Protein AF-A0A2R6KAI3-F1 (afdb_monomer)

Structure (mmCIF, N/CA/C/O backbone):
data_AF-A0A2R6KAI3-F1
#
_entry.id   AF-A0A2R6KAI3-F1
#
loop_
_atom_site.group_PDB
_atom_site.id
_atom_site.type_symbol
_atom_site.label_atom_id
_atom_site.label_alt_id
_atom_site.label_comp_id
_atom_site.label_asym_id
_atom_site.label_entity_id
_atom_site.label_seq_id
_atom_site.pdbx_PDB_ins_code
_atom_site.Cartn_x
_atom_site.Cartn_y
_atom_site.Cartn_z
_atom_site.occupancy
_atom_site.B_iso_or_equiv
_atom_site.auth_seq_id
_atom_site.auth_comp_id
_atom_site.auth_asym_id
_atom_site.auth_atom_id
_atom_site.pdbx_PDB_model_num
ATOM 1 N N . MET A 1 1 ? -8.923 3.641 14.620 1.00 70.94 1 MET A N 1
ATOM 2 C CA . MET A 1 1 ? -9.352 4.885 15.293 1.00 70.94 1 MET A CA 1
ATOM 3 C C . MET A 1 1 ? -8.388 5.237 16.410 1.00 70.94 1 MET A C 1
ATOM 5 O O . MET A 1 1 ? -7.953 4.354 17.146 1.00 70.94 1 MET A O 1
ATOM 9 N N . TYR A 1 2 ? -8.094 6.525 16.556 1.00 83.00 2 TYR A N 1
ATOM 10 C CA . TYR A 1 2 ? -7.251 7.087 17.611 1.00 83.00 2 TYR A CA 1
ATOM 11 C C . TYR A 1 2 ? -8.000 8.264 18.243 1.00 83.00 2 TYR A C 1
ATOM 13 O O . TYR A 1 2 ? -8.415 9.154 17.509 1.00 83.00 2 TYR A O 1
ATOM 21 N N . GLU A 1 3 ? -8.210 8.263 19.564 1.00 89.31 3 GLU A N 1
ATOM 22 C CA . GLU A 1 3 ? -8.890 9.361 20.289 1.00 89.31 3 GLU A CA 1
ATOM 23 C C . GLU A 1 3 ? -10.223 9.801 19.639 1.00 89.31 3 GLU A C 1
ATOM 25 O O . GLU A 1 3 ? -10.403 10.963 19.274 1.00 89.31 3 GLU A O 1
ATOM 30 N N . ASP A 1 4 ? -11.136 8.847 19.410 1.00 90.38 4 ASP A N 1
ATOM 31 C CA . ASP A 1 4 ? -12.436 9.057 18.737 1.00 90.38 4 ASP A CA 1
ATOM 32 C C . ASP A 1 4 ? -12.349 9.695 17.332 1.00 90.38 4 ASP A C 1
ATOM 34 O O . ASP A 1 4 ? -13.353 10.118 16.755 1.00 90.38 4 ASP A O 1
ATOM 38 N N . SER A 1 5 ? -11.149 9.728 16.748 1.00 91.38 5 SER A N 1
ATOM 39 C CA . SER A 1 5 ? -10.874 10.279 15.427 1.00 91.38 5 SER A CA 1
ATOM 40 C C . SER A 1 5 ? -10.547 9.171 14.429 1.00 91.38 5 SER A C 1
ATOM 42 O O . SER A 1 5 ? -9.865 8.186 14.738 1.00 91.38 5 SER A O 1
ATOM 44 N N . THR A 1 6 ? -11.032 9.350 13.199 1.00 94.06 6 THR A N 1
ATOM 45 C CA . THR A 1 6 ? -10.648 8.515 12.057 1.00 94.06 6 THR A CA 1
ATOM 46 C C . THR A 1 6 ? -9.289 8.962 11.528 1.00 94.06 6 THR A C 1
ATOM 48 O O . THR A 1 6 ? -9.102 10.139 11.220 1.00 94.06 6 THR A O 1
ATOM 51 N N . VAL A 1 7 ? -8.354 8.025 11.388 1.00 94.50 7 VAL A N 1
ATOM 52 C CA . VAL A 1 7 ? -6.992 8.275 10.906 1.00 94.50 7 VAL A CA 1
ATOM 53 C C . VAL A 1 7 ? -6.816 7.666 9.520 1.00 94.50 7 VAL A C 1
ATOM 55 O O . VAL A 1 7 ? -6.955 6.457 9.338 1.00 94.50 7 VAL A O 1
ATOM 58 N N . GLY A 1 8 ? -6.488 8.514 8.544 1.00 96.00 8 GLY A N 1
ATOM 59 C CA . GLY A 1 8 ? -6.091 8.105 7.199 1.00 96.00 8 GLY A CA 1
ATOM 60 C C . GLY A 1 8 ? -4.609 8.379 6.954 1.00 96.00 8 GLY A C 1
ATOM 61 O O . GLY A 1 8 ? -4.120 9.446 7.322 1.00 96.00 8 GLY A O 1
ATOM 62 N N . VAL A 1 9 ? -3.907 7.446 6.313 1.00 96.38 9 VAL A N 1
ATOM 63 C CA . VAL A 1 9 ? -2.503 7.608 5.899 1.00 96.38 9 VAL A CA 1
ATOM 64 C C . VAL A 1 9 ? -2.418 7.569 4.377 1.00 96.38 9 VAL A C 1
ATOM 66 O O . VAL A 1 9 ? -3.024 6.707 3.749 1.00 96.38 9 VAL A O 1
ATOM 69 N N . VAL A 1 10 ? -1.661 8.491 3.783 1.00 97.12 10 VAL A N 1
ATOM 70 C CA . VAL A 1 10 ? -1.313 8.465 2.356 1.00 97.12 10 VAL A CA 1
ATOM 71 C C . VAL A 1 10 ? 0.177 8.173 2.243 1.00 97.12 10 VAL A C 1
ATOM 73 O O . VAL A 1 10 ? 0.980 8.860 2.874 1.00 97.12 10 VAL A O 1
ATOM 76 N N . VAL A 1 11 ? 0.535 7.161 1.457 1.00 97.06 11 VAL A N 1
ATOM 77 C CA . VAL A 1 11 ? 1.922 6.741 1.226 1.00 97.06 11 VAL A CA 1
ATOM 78 C C . VAL A 1 11 ? 2.231 6.902 -0.264 1.00 97.06 11 VAL A C 1
ATOM 80 O O . VAL A 1 11 ? 1.822 6.047 -1.047 1.00 97.06 11 VAL A O 1
ATOM 83 N N . PRO A 1 12 ? 2.903 7.985 -0.686 1.00 97.62 12 PRO A N 1
ATOM 84 C CA . PRO A 1 12 ? 3.461 8.057 -2.031 1.00 97.62 12 PRO A CA 1
ATOM 85 C C . PRO A 1 12 ? 4.647 7.089 -2.151 1.00 97.62 12 PRO A C 1
ATOM 87 O O . PRO A 1 12 ? 5.471 7.018 -1.237 1.00 97.62 12 PRO A O 1
ATOM 90 N N . ALA A 1 13 ? 4.736 6.364 -3.262 1.00 97.75 13 ALA A N 1
ATOM 91 C CA . ALA A 1 13 ? 5.812 5.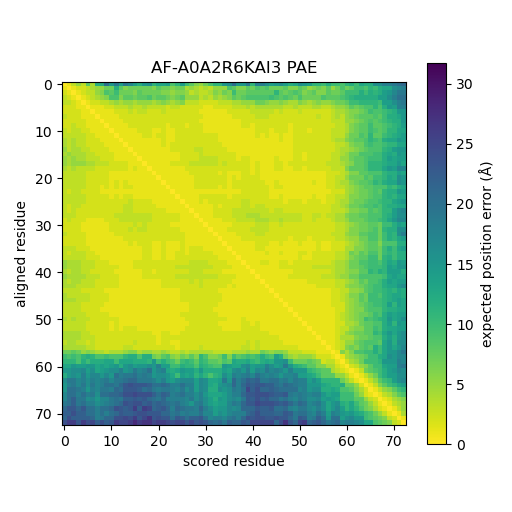420 -3.552 1.00 97.75 13 ALA A CA 1
ATOM 92 C C . ALA A 1 13 ? 6.381 5.679 -4.954 1.00 97.75 13 ALA A C 1
ATOM 94 O O . ALA A 1 13 ? 5.617 5.836 -5.902 1.00 97.75 13 ALA A O 1
ATOM 95 N N . TYR A 1 14 ? 7.710 5.728 -5.075 1.00 98.38 14 TYR A N 1
ATOM 96 C CA . TYR A 1 14 ? 8.415 5.808 -6.355 1.00 98.38 14 TYR A CA 1
ATOM 97 C C . TYR A 1 14 ? 9.671 4.943 -6.299 1.00 98.38 14 TYR A C 1
ATOM 99 O O . TYR A 1 14 ? 10.612 5.279 -5.580 1.00 98.38 14 TYR A O 1
ATOM 107 N N . ASN A 1 15 ? 9.695 3.866 -7.075 1.00 98.50 15 ASN A N 1
ATOM 108 C CA . ASN A 1 15 ? 10.756 2.862 -7.076 1.00 98.50 15 ASN A CA 1
ATOM 109 C C . ASN A 1 15 ? 11.052 2.256 -5.685 1.00 98.50 15 ASN A C 1
ATOM 111 O O . ASN A 1 15 ? 12.180 2.284 -5.191 1.00 98.50 15 ASN A O 1
ATOM 115 N N . GLU A 1 16 ? 10.005 1.760 -5.029 1.00 98.44 16 GLU A N 1
ATOM 116 C CA . GLU A 1 16 ? 10.003 1.205 -3.671 1.00 98.44 16 GLU A CA 1
ATOM 117 C C . GLU A 1 16 ? 9.658 -0.300 -3.658 1.00 98.44 16 GLU A C 1
ATOM 119 O O . GLU A 1 16 ? 9.164 -0.811 -2.647 1.00 98.44 16 GLU A O 1
ATOM 124 N N . GLU A 1 17 ? 9.898 -1.033 -4.754 1.00 98.31 17 GLU A N 1
ATOM 125 C CA . GLU A 1 17 ? 9.538 -2.459 -4.897 1.00 98.31 17 GLU A CA 1
ATOM 126 C C . GLU A 1 17 ? 10.063 -3.342 -3.744 1.00 98.31 17 GLU A C 1
ATOM 128 O O . GLU A 1 17 ? 9.388 -4.265 -3.292 1.00 98.31 17 GLU A O 1
ATOM 133 N N . GLU A 1 18 ? 11.225 -3.010 -3.175 1.00 98.31 18 GLU A N 1
ATOM 134 C CA . GLU A 1 18 ? 11.831 -3.758 -2.065 1.00 98.31 18 GLU A CA 1
ATOM 135 C C . GLU A 1 18 ? 11.191 -3.473 -0.688 1.00 98.31 18 GLU A C 1
ATOM 137 O O . GLU A 1 18 ? 11.388 -4.239 0.265 1.00 98.31 18 GLU A O 1
ATOM 142 N N . PHE A 1 19 ? 10.440 -2.375 -0.544 1.00 97.81 19 PHE A N 1
ATOM 143 C CA . PHE A 1 19 ? 10.016 -1.847 0.762 1.00 97.81 19 PHE A CA 1
ATOM 144 C C . PHE A 1 19 ? 8.506 -1.670 0.907 1.00 97.81 19 PHE A C 1
ATOM 146 O O . PHE A 1 19 ? 7.983 -1.825 2.019 1.00 97.81 19 PHE A O 1
ATOM 153 N N . VAL A 1 20 ? 7.791 -1.379 -0.183 1.00 97.88 20 VAL A N 1
ATOM 154 C CA . VAL A 1 20 ? 6.375 -0.990 -0.145 1.00 97.88 20 VAL A CA 1
ATOM 155 C C . VAL A 1 20 ? 5.481 -2.067 0.475 1.00 97.88 20 VAL A C 1
ATOM 157 O O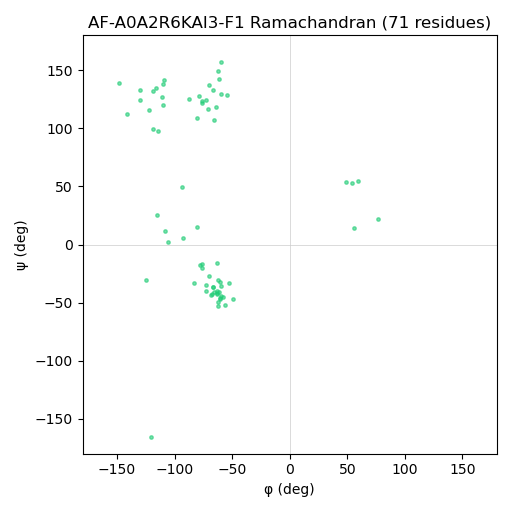 . VAL A 1 20 ? 4.587 -1.748 1.261 1.00 97.88 20 VAL A O 1
ATOM 160 N N . GLY A 1 21 ? 5.788 -3.347 0.241 1.00 97.56 21 GLY A N 1
ATOM 161 C CA . GLY A 1 21 ? 5.071 -4.464 0.858 1.00 97.56 21 GLY A CA 1
ATOM 162 C C . GLY A 1 21 ? 5.144 -4.451 2.385 1.00 97.56 21 GLY A C 1
ATOM 163 O O . GLY A 1 21 ? 4.124 -4.561 3.066 1.0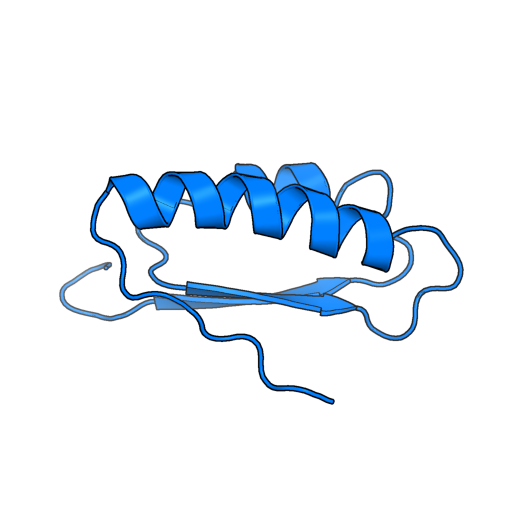0 97.56 21 GLY A O 1
ATO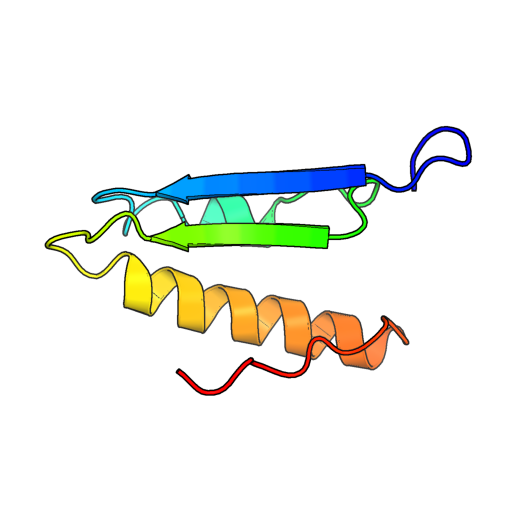M 164 N N . ARG A 1 22 ? 6.335 -4.200 2.950 1.00 97.88 22 ARG A N 1
ATOM 165 C CA . ARG A 1 22 ? 6.502 -4.084 4.407 1.00 97.88 22 ARG A CA 1
ATOM 166 C C . ARG A 1 22 ? 5.719 -2.900 4.958 1.00 97.88 22 ARG A C 1
ATOM 168 O O . ARG A 1 22 ? 5.140 -3.020 6.034 1.00 97.88 22 ARG A O 1
ATOM 175 N N . VAL A 1 23 ? 5.707 -1.766 4.259 1.00 96.94 23 VAL A N 1
ATOM 176 C CA . VAL A 1 23 ? 4.941 -0.589 4.694 1.00 96.94 23 VAL A CA 1
ATOM 177 C C . VAL A 1 23 ? 3.453 -0.926 4.778 1.00 96.94 23 VAL A C 1
ATOM 179 O O . VAL A 1 23 ? 2.842 -0.646 5.805 1.00 96.94 23 VAL A O 1
ATOM 182 N N . ILE A 1 24 ? 2.898 -1.584 3.755 1.00 96.94 24 ILE A N 1
ATOM 183 C CA . ILE A 1 24 ? 1.489 -2.009 3.708 1.00 96.94 24 ILE A CA 1
ATOM 184 C C . ILE A 1 24 ? 1.148 -2.971 4.855 1.00 96.94 24 ILE A C 1
ATOM 186 O O . ILE A 1 24 ? 0.136 -2.793 5.529 1.00 96.94 24 ILE A O 1
ATOM 190 N N . GLU A 1 25 ? 1.994 -3.966 5.112 1.00 95.50 25 GLU A N 1
ATOM 191 C CA . GLU A 1 25 ? 1.728 -5.009 6.114 1.00 95.50 25 GLU A CA 1
ATOM 192 C C . GLU A 1 25 ? 1.928 -4.551 7.564 1.00 95.50 25 GLU A C 1
ATOM 194 O O . GLU A 1 25 ? 1.412 -5.176 8.490 1.00 95.50 25 GLU A O 1
ATOM 199 N N . THR A 1 26 ? 2.689 -3.476 7.782 1.00 96.00 26 THR A N 1
ATOM 200 C CA . THR A 1 26 ? 3.063 -3.004 9.128 1.00 96.00 26 THR A CA 1
ATOM 201 C C . THR A 1 26 ? 2.357 -1.717 9.544 1.00 96.00 26 THR A C 1
ATOM 203 O O . THR A 1 26 ? 2.717 -1.120 10.563 1.00 96.00 26 THR A O 1
ATOM 206 N N . VAL A 1 27 ? 1.330 -1.295 8.796 1.00 94.44 27 VAL A N 1
ATOM 207 C CA . VAL A 1 27 ? 0.493 -0.150 9.169 1.00 94.44 27 VAL A CA 1
ATOM 208 C C . VAL A 1 27 ? -0.076 -0.366 10.583 1.00 94.44 27 VAL A C 1
ATOM 210 O O . VAL A 1 27 ? -0.674 -1.409 10.857 1.00 94.44 27 VAL A O 1
ATOM 213 N N . PRO A 1 28 ? 0.073 0.607 11.500 1.00 93.31 28 PRO A N 1
ATOM 214 C CA . PRO A 1 28 ? -0.460 0.481 12.850 1.00 93.31 28 PRO A CA 1
ATOM 215 C C . PRO A 1 28 ? -1.983 0.332 12.876 1.00 93.31 28 PRO A C 1
ATOM 217 O O . PRO A 1 28 ? -2.696 1.039 12.172 1.00 93.31 28 PRO A O 1
ATOM 220 N N . THR A 1 29 ? -2.497 -0.492 13.789 1.00 91.00 29 THR A N 1
ATOM 221 C CA . THR A 1 29 ? -3.936 -0.804 13.906 1.00 91.00 29 THR A CA 1
ATOM 222 C C . THR A 1 29 ? -4.832 0.389 14.256 1.00 91.00 29 THR A C 1
ATOM 224 O O . THR A 1 29 ? -6.050 0.311 14.114 1.00 91.00 29 THR A O 1
ATOM 227 N N . PHE A 1 30 ? -4.264 1.503 14.732 1.00 91.12 30 PHE A N 1
ATOM 228 C CA . PHE A 1 30 ? -5.033 2.724 14.971 1.00 91.12 30 PHE A CA 1
ATOM 229 C C . PHE A 1 30 ? -5.366 3.480 13.675 1.00 91.12 30 PHE A C 1
ATOM 231 O O . PHE A 1 30 ? -6.261 4.327 13.704 1.00 91.12 30 PHE A O 1
ATOM 238 N N . VAL A 1 31 ? -4.675 3.182 12.568 1.00 93.81 31 VAL A N 1
ATOM 239 C CA . VAL A 1 31 ? -4.965 3.717 11.233 1.00 93.81 31 VAL A CA 1
ATOM 240 C C . VAL A 1 31 ? -6.179 2.993 10.674 1.00 93.81 31 VAL A C 1
ATOM 242 O O . VAL A 1 31 ? -6.197 1.772 10.569 1.00 93.81 31 VAL A O 1
ATOM 245 N N . ASP A 1 32 ? -7.203 3.758 10.312 1.00 90.88 32 ASP A N 1
ATOM 246 C CA . ASP A 1 32 ? -8.454 3.207 9.797 1.00 90.88 32 ASP A CA 1
ATOM 247 C C . ASP A 1 32 ? -8.368 2.907 8.300 1.00 90.88 32 ASP A C 1
ATOM 249 O O . ASP A 1 32 ? -9.020 1.984 7.816 1.00 90.88 32 ASP A O 1
ATOM 253 N N . ARG A 1 33 ? -7.599 3.708 7.548 1.00 92.50 33 ARG A N 1
ATOM 254 C CA . ARG A 1 33 ? -7.401 3.528 6.104 1.00 92.50 33 ARG A CA 1
ATOM 255 C C . ARG A 1 33 ? -6.017 3.978 5.659 1.00 92.50 33 ARG A C 1
ATOM 257 O O . ARG A 1 33 ? -5.566 5.060 6.035 1.00 92.50 33 ARG A O 1
ATOM 264 N N . THR A 1 34 ? -5.412 3.204 4.767 1.00 95.38 34 THR A N 1
ATOM 265 C CA . THR A 1 34 ? -4.154 3.553 4.102 1.00 95.38 34 THR A CA 1
ATOM 266 C C . THR A 1 34 ? -4.374 3.638 2.601 1.00 95.38 34 THR A C 1
ATOM 268 O O . THR A 1 34 ? -4.963 2.743 2.004 1.00 95.38 34 THR A O 1
ATOM 271 N N . TYR A 1 35 ? -3.883 4.713 1.994 1.00 96.31 35 TYR A N 1
ATOM 272 C CA . TYR A 1 35 ? -3.898 4.944 0.557 1.00 96.31 35 TYR A CA 1
ATOM 273 C C . TYR A 1 35 ? -2.452 4.956 0.067 1.00 96.31 35 TYR A C 1
ATOM 275 O O . TYR A 1 35 ? -1.754 5.961 0.212 1.00 96.31 35 TYR A O 1
ATOM 283 N N . VAL A 1 36 ? -1.984 3.829 -0.464 1.00 97.75 36 VAL A N 1
ATOM 284 C CA . VAL A 1 36 ? -0.665 3.754 -1.104 1.00 97.75 36 VAL A CA 1
ATOM 285 C C . VAL A 1 36 ? -0.820 4.149 -2.567 1.00 97.75 36 VAL A C 1
ATOM 287 O O . VAL A 1 36 ? -1.681 3.610 -3.259 1.00 97.75 36 VAL A O 1
ATOM 290 N N . VAL A 1 37 ? -0.040 5.131 -3.008 1.00 97.62 37 VAL A N 1
ATOM 291 C CA . VAL A 1 37 ? -0.144 5.741 -4.336 1.00 97.62 37 VAL A CA 1
ATOM 292 C C . VAL A 1 37 ? 1.199 5.593 -5.031 1.00 97.62 37 VAL A C 1
ATOM 294 O O . VAL A 1 37 ? 2.189 6.163 -4.577 1.00 97.62 37 VAL A O 1
ATOM 297 N N . ASP A 1 38 ? 1.220 4.835 -6.123 1.00 98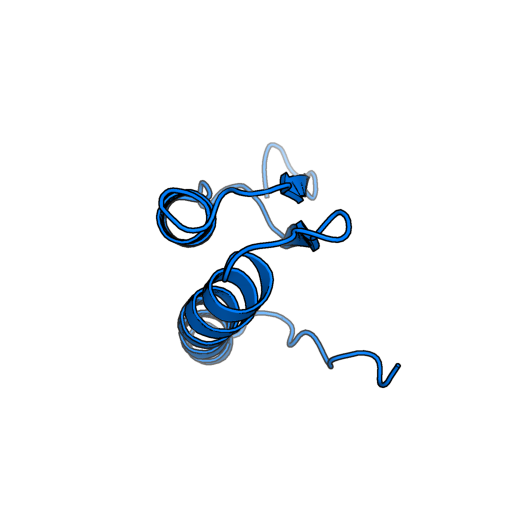.12 38 ASP A N 1
ATOM 298 C CA . ASP A 1 38 ? 2.378 4.779 -7.010 1.00 98.12 38 ASP A CA 1
ATOM 299 C C . ASP A 1 38 ? 2.496 6.084 -7.808 1.00 98.12 38 ASP A C 1
ATOM 301 O O . ASP A 1 38 ? 1.553 6.494 -8.488 1.00 98.12 38 ASP A O 1
ATOM 305 N N . ASP A 1 39 ? 3.652 6.738 -7.723 1.00 97.62 39 ASP A N 1
ATOM 306 C CA . ASP A 1 39 ? 3.963 7.993 -8.413 1.00 97.62 39 ASP A CA 1
ATOM 307 C C . ASP A 1 39 ? 4.668 7.724 -9.748 1.00 97.62 39 ASP A C 1
ATOM 309 O O . ASP A 1 39 ? 5.718 8.287 -10.054 1.00 97.62 39 ASP A O 1
ATOM 313 N N . HIS A 1 40 ? 4.086 6.824 -10.549 1.00 97.94 40 HIS A N 1
ATOM 314 C CA . HIS A 1 40 ? 4.603 6.424 -11.859 1.00 97.94 40 HIS A CA 1
ATOM 315 C C . HIS A 1 40 ? 6.019 5.824 -11.773 1.00 97.94 40 HIS A C 1
ATOM 317 O O . HIS A 1 40 ? 6.957 6.267 -12.452 1.00 97.94 40 HIS A O 1
ATOM 323 N N . SER A 1 41 ? 6.170 4.801 -10.928 1.00 98.38 41 SER A N 1
ATOM 324 C CA . SER A 1 41 ? 7.429 4.066 -10.798 1.00 98.38 41 SER A CA 1
ATOM 325 C C . SER A 1 41 ? 7.858 3.418 -12.116 1.00 98.38 41 SER A C 1
ATOM 327 O O . SER A 1 41 ? 7.067 3.165 -13.025 1.00 98.38 41 SER A O 1
ATOM 329 N N . THR A 1 42 ? 9.156 3.149 -12.221 1.00 98.44 42 THR A N 1
ATOM 330 C CA . THR A 1 42 ? 9.784 2.488 -13.378 1.00 98.44 42 THR A CA 1
ATOM 331 C C . THR A 1 42 ? 10.182 1.036 -13.105 1.00 98.44 42 THR A C 1
ATOM 333 O O . THR A 1 42 ? 10.782 0.399 -13.970 1.00 98.44 42 THR A O 1
ATOM 336 N N . ASP A 1 43 ? 9.877 0.544 -11.908 1.00 98.56 43 ASP A N 1
ATOM 337 C CA . ASP A 1 43 ? 10.139 -0.805 -11.409 1.00 98.56 43 ASP A CA 1
ATOM 338 C C . ASP A 1 43 ? 8.820 -1.508 -11.013 1.00 98.56 43 ASP A C 1
ATOM 340 O O . ASP A 1 43 ? 7.732 -1.042 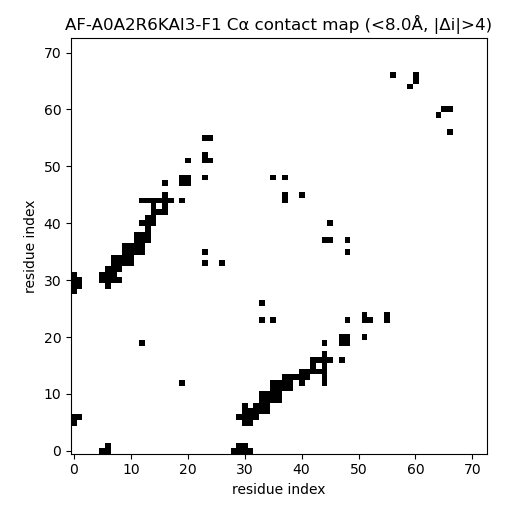-11.374 1.00 98.56 43 ASP A O 1
ATOM 344 N N . ASP A 1 44 ? 8.885 -2.621 -10.277 1.00 98.62 44 ASP A N 1
ATOM 345 C CA . ASP A 1 44 ? 7.702 -3.418 -9.928 1.00 98.62 44 ASP A CA 1
ATOM 346 C C . ASP A 1 44 ? 6.896 -2.858 -8.730 1.00 98.62 44 ASP A C 1
ATOM 348 O O . ASP A 1 44 ? 6.006 -3.538 -8.210 1.00 98.62 44 ASP A O 1
ATOM 352 N N . THR A 1 45 ? 7.119 -1.604 -8.308 1.00 98.56 45 THR A N 1
ATOM 353 C CA . THR A 1 45 ? 6.424 -0.970 -7.164 1.00 98.56 45 THR A CA 1
ATOM 354 C C . THR A 1 45 ? 4.903 -1.124 -7.221 1.00 98.56 45 THR A C 1
ATOM 356 O O . THR A 1 45 ? 4.289 -1.522 -6.229 1.00 98.56 45 THR A O 1
ATOM 359 N N . TRP A 1 46 ? 4.274 -0.860 -8.372 1.00 98.25 46 TRP A N 1
ATOM 360 C CA . TRP A 1 46 ? 2.820 -1.005 -8.517 1.00 98.25 46 TRP A CA 1
ATOM 361 C C . TRP A 1 46 ? 2.355 -2.454 -8.318 1.00 98.25 46 TRP A C 1
ATOM 363 O O . TRP A 1 46 ? 1.366 -2.701 -7.627 1.00 98.25 46 TRP A O 1
ATOM 373 N N . ALA A 1 47 ? 3.094 -3.424 -8.861 1.00 98.50 47 ALA A N 1
ATOM 374 C CA . ALA A 1 47 ? 2.758 -4.839 -8.726 1.00 98.50 47 ALA A CA 1
ATOM 375 C C . ALA A 1 47 ? 2.880 -5.319 -7.269 1.00 98.50 47 ALA A C 1
ATOM 377 O O . ALA A 1 47 ? 2.067 -6.125 -6.806 1.00 98.50 47 ALA A O 1
ATOM 378 N N . GLU A 1 48 ? 3.868 -4.814 -6.528 1.00 98.50 48 GLU A N 1
ATOM 379 C CA . GLU A 1 48 ? 4.005 -5.070 -5.093 1.00 98.50 48 GLU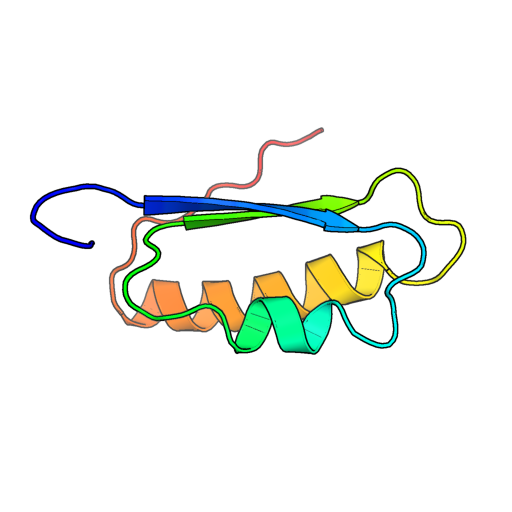 A CA 1
ATOM 380 C C . GLU A 1 48 ? 2.861 -4.420 -4.295 1.00 98.50 48 GLU A C 1
ATOM 382 O O . GLU A 1 48 ? 2.262 -5.077 -3.438 1.00 98.50 48 GLU A O 1
ATOM 387 N N . ILE A 1 49 ? 2.472 -3.179 -4.622 1.00 98.19 49 ILE A N 1
ATOM 388 C CA . ILE A 1 49 ? 1.306 -2.514 -4.013 1.00 98.19 49 ILE A CA 1
ATOM 389 C C . ILE A 1 49 ? 0.041 -3.353 -4.201 1.00 98.19 49 ILE A C 1
ATOM 391 O O . ILE A 1 49 ? -0.632 -3.656 -3.214 1.00 98.19 49 ILE A O 1
ATOM 395 N N . GLU A 1 50 ? -0.279 -3.762 -5.432 1.00 98.06 50 GLU A N 1
ATOM 396 C CA . GLU A 1 50 ? -1.475 -4.565 -5.725 1.00 98.06 50 GLU A CA 1
ATOM 397 C C . GLU A 1 50 ? -1.481 -5.884 -4.943 1.00 98.06 50 GLU A C 1
ATOM 399 O O . GLU A 1 50 ? -2.493 -6.249 -4.334 1.00 98.06 50 GLU A O 1
ATOM 404 N N . ARG A 1 51 ? -0.341 -6.587 -4.913 1.00 98.00 51 ARG A N 1
ATOM 405 C CA . ARG A 1 51 ? -0.202 -7.877 -4.224 1.00 98.00 51 ARG A CA 1
ATOM 406 C C . ARG A 1 51 ? -0.434 -7.745 -2.723 1.00 98.00 51 ARG A C 1
ATOM 408 O O . ARG A 1 51 ? -1.252 -8.476 -2.164 1.00 98.00 51 ARG A O 1
ATOM 415 N N . HIS A 1 52 ? 0.271 -6.828 -2.069 1.00 97.44 52 HIS A N 1
ATOM 416 C CA . HIS A 1 52 ? 0.196 -6.668 -0.619 1.00 97.44 52 HIS A CA 1
ATOM 417 C C . HIS A 1 52 ? -1.132 -6.035 -0.180 1.00 97.44 52 HIS A C 1
ATOM 419 O O . HIS A 1 52 ? -1.695 -6.445 0.837 1.00 97.44 52 HIS A O 1
ATOM 425 N N . ALA A 1 53 ? -1.701 -5.119 -0.972 1.00 95.81 53 ALA A N 1
ATOM 426 C CA . ALA A 1 53 ? -3.031 -4.574 -0.710 1.00 95.81 53 ALA A CA 1
ATOM 427 C C . ALA A 1 53 ? -4.116 -5.657 -0.792 1.00 95.81 53 ALA A C 1
ATOM 429 O O . ALA A 1 53 ? -4.983 -5.710 0.077 1.00 95.81 53 ALA A O 1
ATOM 430 N N . ALA A 1 54 ? -4.063 -6.555 -1.782 1.00 94.38 54 ALA A N 1
ATOM 431 C CA . ALA A 1 54 ? -5.014 -7.662 -1.883 1.00 94.38 54 ALA A CA 1
ATOM 432 C C . ALA A 1 54 ? -4.940 -8.608 -0.671 1.00 94.38 54 ALA A C 1
ATOM 434 O O . ALA A 1 54 ? -5.978 -9.019 -0.152 1.00 94.38 54 ALA A O 1
ATOM 435 N N . LEU A 1 55 ? -3.729 -8.914 -0.188 1.00 92.38 55 LEU A N 1
ATOM 436 C CA . LEU A 1 55 ? -3.522 -9.737 1.009 1.00 92.38 55 LEU A CA 1
ATOM 437 C C . LEU A 1 55 ? -4.115 -9.082 2.265 1.00 92.38 55 LEU A C 1
ATOM 439 O O . LEU A 1 55 ? -4.857 -9.728 3.004 1.00 92.38 55 LEU A O 1
ATOM 443 N N . VAL A 1 56 ? -3.815 -7.802 2.501 1.00 91.81 56 VAL A N 1
ATOM 444 C CA . VAL A 1 56 ? -4.306 -7.079 3.685 1.00 91.81 56 VAL A CA 1
ATOM 445 C C . VAL A 1 56 ? -5.819 -6.863 3.623 1.00 91.81 56 VAL A C 1
ATOM 447 O O . VAL A 1 56 ? -6.503 -7.105 4.616 1.00 91.81 56 VAL A O 1
ATOM 450 N N . ASN A 1 57 ? -6.364 -6.477 2.467 1.00 90.00 57 ASN A N 1
ATOM 451 C CA . ASN A 1 57 ? -7.805 -6.263 2.307 1.00 90.00 57 ASN A CA 1
ATOM 452 C C . ASN A 1 57 ? -8.596 -7.567 2.460 1.00 90.00 57 ASN A C 1
ATOM 454 O O . ASN A 1 57 ? -9.614 -7.578 3.144 1.00 90.00 57 ASN A O 1
ATOM 458 N N . GLY A 1 58 ? -8.094 -8.681 1.913 1.00 86.44 58 GLY A N 1
ATOM 459 C CA . GLY A 1 58 ? -8.721 -9.991 2.099 1.00 86.44 58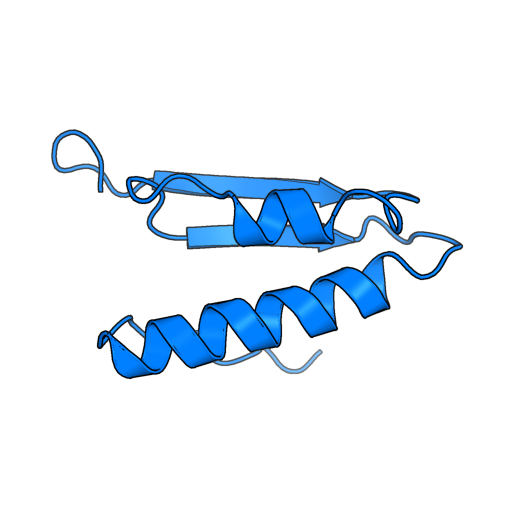 GLY A CA 1
ATOM 460 C C . GLY A 1 58 ? -8.782 -10.427 3.568 1.00 86.44 58 GLY A C 1
ATOM 461 O O . GLY A 1 58 ? -9.748 -11.070 3.976 1.00 86.44 58 GLY A O 1
ATOM 462 N N . ASN A 1 59 ? -7.791 -10.039 4.381 1.00 77.56 59 ASN A N 1
ATOM 463 C CA . ASN A 1 59 ? -7.830 -10.249 5.830 1.00 77.56 59 ASN A CA 1
ATOM 464 C C . ASN A 1 59 ? -8.829 -9.302 6.517 1.00 77.56 59 ASN A C 1
ATOM 466 O O . ASN A 1 59 ? -9.559 -9.726 7.408 1.00 77.56 59 ASN A O 1
ATOM 470 N N . ALA A 1 60 ? -8.899 -8.038 6.092 1.00 68.19 60 ALA A N 1
ATOM 471 C CA . ALA A 1 60 ? -9.799 -7.041 6.673 1.00 68.19 60 ALA A CA 1
ATOM 472 C C . ALA A 1 60 ? -11.289 -7.356 6.427 1.00 68.19 60 ALA A C 1
ATOM 474 O O . ALA A 1 60 ? -12.120 -7.146 7.313 1.00 68.19 60 ALA A O 1
ATOM 475 N N . ASP A 1 61 ? -11.630 -7.908 5.258 1.00 63.50 61 ASP A N 1
ATOM 476 C CA . ASP A 1 61 ? -12.995 -8.342 4.929 1.00 63.50 61 ASP A CA 1
ATOM 477 C C . ASP A 1 61 ? -13.490 -9.461 5.867 1.00 63.50 61 ASP A C 1
ATOM 479 O O . ASP A 1 61 ? -14.681 -9.536 6.179 1.00 63.50 61 ASP A O 1
ATOM 483 N N . ALA A 1 62 ? -12.583 -10.309 6.369 1.00 60.66 62 ALA A N 1
ATOM 484 C CA . ALA A 1 62 ? -12.909 -11.344 7.352 1.00 60.66 62 ALA A CA 1
ATOM 485 C C . ALA A 1 62 ? -13.242 -10.762 8.741 1.00 60.66 62 ALA A C 1
ATOM 487 O O . ALA A 1 62 ? -14.038 -11.349 9.476 1.00 60.66 62 ALA A O 1
ATOM 488 N N . ASP A 1 63 ? -12.693 -9.590 9.064 1.00 59.62 63 ASP A N 1
ATOM 489 C CA . ASP A 1 63 ? -12.867 -8.902 10.348 1.00 59.62 63 ASP A CA 1
ATOM 490 C C . ASP A 1 63 ? -14.037 -7.894 10.343 1.00 59.62 63 ASP A C 1
ATOM 492 O O . ASP A 1 63 ? -14.270 -7.188 11.327 1.00 59.62 63 ASP A O 1
ATOM 496 N N . GLY A 1 64 ? -14.819 -7.838 9.257 1.00 52.03 64 GLY A N 1
ATOM 497 C CA . GLY A 1 64 ? -15.975 -6.945 9.133 1.00 52.03 64 GLY A CA 1
ATOM 498 C C . GLY A 1 64 ? -15.606 -5.48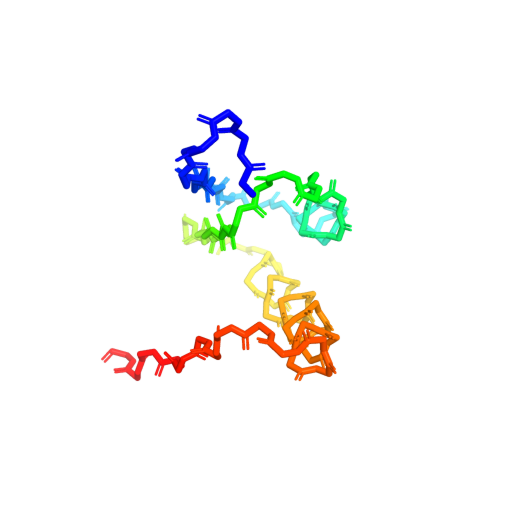8 8.847 1.00 52.03 64 GLY A C 1
ATOM 499 O O . GLY A 1 64 ? -16.409 -4.587 9.113 1.00 52.03 64 GLY A O 1
ATOM 500 N N . ALA A 1 65 ? -14.405 -5.242 8.312 1.00 59.41 65 ALA A N 1
ATOM 501 C CA . ALA A 1 65 ? -14.033 -3.928 7.814 1.00 59.41 65 ALA A CA 1
ATOM 502 C C . ALA A 1 65 ? -14.941 -3.516 6.643 1.00 59.41 65 ALA A C 1
ATOM 504 O O . ALA A 1 65 ? -15.450 -4.333 5.880 1.00 59.41 65 ALA A O 1
ATOM 505 N N . ILE A 1 66 ? -15.167 -2.211 6.515 1.00 55.66 66 ILE A N 1
ATOM 506 C CA . ILE A 1 66 ? -15.916 -1.635 5.398 1.00 55.66 66 ILE A CA 1
ATOM 507 C C . ILE A 1 66 ? -15.159 -1.886 4.079 1.00 55.66 66 ILE A C 1
ATOM 509 O O . ILE A 1 66 ? -14.046 -1.378 3.930 1.00 55.66 66 ILE A O 1
ATOM 513 N N . PRO A 1 67 ? -15.735 -2.619 3.111 1.00 49.75 67 PRO A N 1
ATOM 514 C CA . PRO A 1 67 ? -15.008 -2.990 1.906 1.00 49.75 67 PRO A CA 1
ATOM 515 C C . PRO A 1 67 ? -14.688 -1.755 1.056 1.00 49.75 67 PRO A C 1
ATOM 517 O O . PRO A 1 67 ? -15.553 -0.914 0.788 1.00 49.75 67 PRO A O 1
ATOM 520 N N . TYR A 1 68 ? -13.437 -1.660 0.605 1.00 52.59 68 TYR A N 1
ATOM 521 C CA . TYR A 1 68 ? -13.035 -0.734 -0.450 1.00 52.59 68 TYR A CA 1
ATOM 522 C C . TYR A 1 68 ? -13.409 -1.347 -1.803 1.00 52.59 68 TYR A C 1
ATOM 524 O O . TYR A 1 68 ? -12.805 -2.322 -2.244 1.00 52.59 68 TYR A O 1
ATOM 532 N N . ALA A 1 69 ? -14.419 -0.786 -2.470 1.00 47.22 69 ALA A N 1
ATOM 533 C CA . ALA A 1 69 ? -14.682 -1.108 -3.866 1.00 47.22 69 ALA A CA 1
ATOM 534 C C . ALA A 1 69 ? -13.637 -0.384 -4.734 1.00 47.22 69 ALA A C 1
ATOM 536 O O . ALA A 1 69 ? -13.560 0.847 -4.650 1.00 47.22 69 ALA A O 1
ATOM 537 N N . PRO A 1 70 ? -12.838 -1.092 -5.553 1.00 44.56 70 PRO A N 1
ATOM 538 C CA . PRO A 1 70 ? -11.893 -0.435 -6.442 1.00 44.56 70 PRO A CA 1
ATOM 539 C C . PRO A 1 70 ? -12.657 0.487 -7.397 1.00 44.56 70 PRO A C 1
ATOM 541 O O . PRO A 1 70 ? -13.643 0.081 -8.017 1.00 44.56 70 PRO A O 1
ATOM 544 N N . VAL A 1 71 ? -12.214 1.740 -7.503 1.00 41.38 71 VAL A N 1
ATOM 545 C CA . VAL A 1 71 ? -12.671 2.629 -8.571 1.00 41.38 71 VAL A CA 1
ATOM 546 C C . VAL A 1 71 ? -12.060 2.133 -9.876 1.00 41.38 71 VAL A C 1
ATOM 548 O O . VAL A 1 71 ? -10.843 2.062 -10.023 1.00 41.38 71 VAL A O 1
ATOM 551 N N . SER A 1 72 ? -12.911 1.717 -10.808 1.00 45.44 72 SER A N 1
ATOM 552 C CA . SER A 1 72 ? -12.488 1.394 -12.165 1.00 45.44 72 SER A CA 1
ATOM 553 C C . SER A 1 72 ? -11.997 2.676 -12.842 1.00 45.44 72 SER A C 1
ATOM 555 O O . SER A 1 72 ? -12.835 3.517 -13.151 1.00 45.44 72 SER A O 1
ATOM 557 N N . GLY A 1 73 ? -10.673 2.779 -13.015 1.00 46.56 73 GLY A N 1
ATOM 558 C CA . GLY A 1 73 ? -9.921 3.628 -13.961 1.00 46.56 73 GLY A CA 1
ATOM 559 C C . GLY A 1 73 ? -10.454 5.020 -14.274 1.00 46.56 73 GLY A C 1
ATOM 560 O O . GLY A 1 73 ? -11.386 5.111 -15.102 1.00 46.56 73 GLY A O 1
#

Solvent-accessible surface area (backbone atoms only — not comparable to full-atom values): 4517 Å² total; per-residue (Å²): 73,52,93,98,35,85,34,76,47,78,43,81,40,64,65,33,52,94,47,50,42,59,56,66,76,62,59,58,83,44,51,66,43,77,47,77,41,70,67,77,46,92,57,58,26,59,62,35,47,55,53,42,47,51,55,54,49,61,55,37,56,75,74,68,48,85,77,83,76,82,80,83,128

Sequence (73 aa):
MYEDSTVGVVVPAYNEEEFVGRVIETVPTFVDRTYVVDDHSTDDTWAEIERHAALVNGNADADGAIPYAPVSG

Mean predicted aligned error: 6.03 Å

pLDDT: mean 86.93, std 17.35, range [41.38, 98.62]

Foldseek 3Di:
DPPPDAAEEEAEDAQCLVPVLVVLVPPDPSHLYYHYDYPPHPDCNVVSVVVSVVVVQVVCVVVVRDHDDDDDD

Radius of gyration: 12.75 Å; Cα contacts (8 Å, |Δi|>4): 86; chains: 1; bounding box: 28×22×34 Å

Secondary structure (DSSP, 8-state):
-BTTB--EEEEEESS-TTTHHHHHHT--TT-SEEEEEE-S-SSTHHHHHHHHHHHHHHHHHHTTPPP-PPP--

Nearest PDB structures (foldseek):
  7msk-assembly1_B  TM=7.925E-01  e=1.424E-01  Bacillus thuringiensis serovar andalousiensis BGSC 4AW1
  6epi-assembly4_H  TM=4.434E-01  e=8.366E+00  Neisseria gonorrhoeae